Protein AF-A0A8S7RY54-F1 (afdb_monomer_lite)

Secondary structure (DSSP, 8-state):
-HHHHHHHHHHHHHHHHTS-TTS-EEHHHHTT-TT-TTSTTHHHHHHHHHTTT--TTT-HHHHHHHS-TTTS-TTS-SEE-HHHHHHHHHHHHH-----

InterPro domains:
  IPR025599 Regulator of diguanylate cyclase RdcB [PF13990] (1-94)

pLDDT: mean 83.32, std 12.48, range [36.78, 95.38]

Foldseek 3Di:
DLVVQLVVQLVQLCVLLVHDLADWDFLCSSVNVPPVPPVPPPVLVVLLVVCVPPDCVLQVLSNVSNHDPVPDDPPDDRIDGSNVSSSSNSCSPPVPDPD

Sequence (99 aa):
LLDILRHKALTQMAQESGGSATVRLNTLDWLGGQGREQADNEWHDAINWLGDWCSEEQHPVIWSTTQAAEHLPVRMPRLCSAERLSESMVDEIFQKGAA

Organism: Escherichia coli (NCBI:txid562)

Structure (mmCIF, N/CA/C/O backbone):
data_AF-A0A8S7RY54-F1
#
_entry.id   AF-A0A8S7RY54-F1
#
loop_
_atom_site.group_PDB
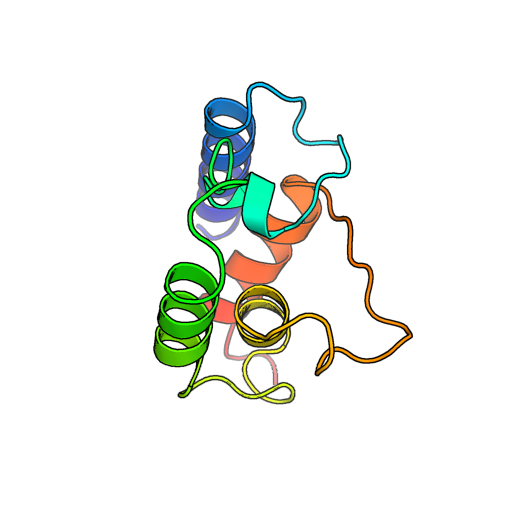_atom_site.id
_atom_site.type_symbol
_atom_site.label_atom_id
_atom_site.label_alt_id
_atom_site.label_comp_id
_atom_site.label_asym_id
_atom_site.label_entity_id
_atom_site.label_seq_id
_atom_site.pdbx_PDB_ins_code
_atom_site.Cartn_x
_atom_site.Cartn_y
_atom_site.Cartn_z
_atom_site.occupancy
_atom_site.B_iso_or_equiv
_atom_site.auth_seq_id
_atom_site.auth_comp_id
_atom_site.auth_asym_id
_atom_site.auth_atom_id
_atom_site.pdbx_PDB_model_num
ATOM 1 N N . LEU A 1 1 ? -2.024 19.070 6.380 1.00 87.56 1 LEU A N 1
ATOM 2 C CA . LEU A 1 1 ? -0.920 18.221 6.898 1.00 87.56 1 LEU A CA 1
ATOM 3 C C . LEU A 1 1 ? -0.868 16.890 6.157 1.00 87.56 1 LEU A C 1
ATOM 5 O O . LEU A 1 1 ? 0.171 16.601 5.584 1.00 87.56 1 LEU A O 1
ATOM 9 N N . LEU A 1 2 ? -1.972 16.134 6.102 1.00 92.12 2 LEU A N 1
ATOM 10 C CA . LEU A 1 2 ? -2.048 14.870 5.353 1.00 92.12 2 LEU A CA 1
ATOM 11 C C . LEU A 1 2 ? -1.650 15.022 3.879 1.00 92.12 2 LEU A C 1
ATOM 13 O O . LEU A 1 2 ? -0.840 14.244 3.401 1.00 92.12 2 LEU A O 1
ATOM 17 N N . ASP A 1 3 ? -2.084 16.084 3.195 1.00 93.25 3 ASP A N 1
ATOM 18 C CA . ASP A 1 3 ? -1.713 16.305 1.784 1.00 93.25 3 ASP A CA 1
ATOM 19 C C . ASP A 1 3 ? -0.203 16.473 1.570 1.00 93.25 3 ASP A C 1
ATOM 21 O O . ASP A 1 3 ? 0.344 16.030 0.565 1.00 93.25 3 ASP A O 1
ATOM 25 N N . ILE A 1 4 ? 0.499 17.060 2.546 1.00 95.38 4 ILE A N 1
ATOM 26 C CA . ILE A 1 4 ? 1.962 17.182 2.506 1.00 95.38 4 ILE A CA 1
ATOM 27 C C . ILE A 1 4 ? 2.605 15.799 2.657 1.00 95.38 4 ILE A C 1
ATOM 29 O O . ILE A 1 4 ? 3.594 15.514 1.985 1.00 95.38 4 ILE A O 1
ATOM 33 N N . LEU A 1 5 ? 2.053 14.943 3.524 1.00 94.25 5 LEU A N 1
ATOM 34 C CA . LEU A 1 5 ? 2.531 13.571 3.713 1.00 94.25 5 LEU A CA 1
ATOM 35 C C . LEU A 1 5 ? 2.281 12.722 2.464 1.00 94.25 5 LEU A C 1
ATOM 37 O O . LEU A 1 5 ? 3.220 12.092 1.986 1.00 94.25 5 LEU A O 1
ATOM 41 N N . ARG A 1 6 ? 1.071 12.781 1.890 1.00 94.44 6 ARG A N 1
ATOM 42 C CA . ARG A 1 6 ? 0.714 12.105 0.630 1.00 94.44 6 ARG A CA 1
ATOM 43 C C . ARG A 1 6 ? 1.660 12.522 -0.493 1.00 94.44 6 ARG A C 1
ATOM 45 O O . ARG A 1 6 ? 2.289 11.675 -1.117 1.00 94.44 6 ARG A O 1
ATOM 52 N N . HIS A 1 7 ? 1.859 13.828 -0.679 1.00 94.94 7 HIS A N 1
ATOM 53 C CA . HIS A 1 7 ? 2.753 14.345 -1.714 1.00 94.94 7 HIS A CA 1
ATOM 54 C C . HIS A 1 7 ? 4.215 13.914 -1.512 1.00 94.94 7 HIS A C 1
ATOM 56 O O . HIS A 1 7 ? 4.895 13.556 -2.477 1.00 94.94 7 HIS A O 1
ATOM 62 N N . LYS A 1 8 ? 4.709 13.920 -0.266 1.00 94.81 8 LYS A N 1
ATOM 63 C CA . LYS A 1 8 ? 6.068 13.457 0.055 1.00 94.81 8 LYS A CA 1
ATOM 64 C C . LYS A 1 8 ? 6.239 11.962 -0.208 1.00 94.81 8 LYS A C 1
ATOM 66 O O . LYS A 1 8 ? 7.211 11.594 -0.859 1.00 94.81 8 LYS A O 1
ATOM 71 N N . ALA A 1 9 ? 5.307 11.132 0.258 1.00 93.12 9 ALA A N 1
ATOM 72 C CA . ALA A 1 9 ? 5.333 9.687 0.044 1.00 93.12 9 ALA A CA 1
ATOM 73 C C . ALA A 1 9 ? 5.281 9.346 -1.452 1.00 93.12 9 ALA A C 1
ATOM 75 O O . ALA A 1 9 ? 6.122 8.595 -1.940 1.00 93.12 9 ALA A O 1
ATOM 76 N N . LEU A 1 10 ? 4.372 9.984 -2.195 1.00 94.00 10 LEU A N 1
ATOM 77 C CA . LEU A 1 10 ? 4.266 9.845 -3.645 1.00 94.00 10 LEU A CA 1
ATOM 78 C C . LEU A 1 10 ? 5.574 10.194 -4.361 1.00 94.00 10 LEU A C 1
ATOM 80 O O . LEU A 1 10 ? 6.046 9.440 -5.209 1.00 94.00 10 LEU A O 1
ATOM 84 N N . THR A 1 11 ? 6.155 11.346 -4.020 1.00 92.69 11 THR A N 1
ATOM 85 C CA . THR A 1 11 ? 7.390 11.826 -4.651 1.00 92.69 11 THR A CA 1
ATOM 86 C C . THR A 1 11 ? 8.553 10.884 -4.362 1.00 92.69 11 THR A C 1
ATOM 88 O O . THR A 1 11 ? 9.305 10.571 -5.280 1.00 92.69 11 THR A O 1
ATOM 91 N N . GLN A 1 12 ? 8.671 10.397 -3.123 1.00 91.25 12 GLN A N 1
ATOM 92 C CA . GLN A 1 12 ? 9.712 9.445 -2.734 1.00 91.25 12 GLN A CA 1
ATOM 93 C C . GLN A 1 12 ? 9.586 8.133 -3.518 1.00 91.25 12 GLN A C 1
ATOM 95 O O . GLN A 1 12 ? 10.545 7.718 -4.161 1.00 91.25 12 GLN A O 1
ATOM 100 N N . MET A 1 13 ? 8.391 7.534 -3.546 1.00 89.81 13 MET A N 1
ATOM 101 C CA . MET A 1 13 ? 8.137 6.288 -4.281 1.00 89.81 13 MET A CA 1
ATOM 102 C C . MET A 1 13 ? 8.421 6.443 -5.783 1.00 89.81 13 MET A C 1
ATOM 104 O O . MET A 1 13 ? 9.079 5.600 -6.393 1.00 89.81 13 MET A O 1
ATOM 108 N N . ALA A 1 14 ? 7.972 7.547 -6.391 1.00 89.00 14 ALA A N 1
ATOM 109 C CA . ALA A 1 14 ? 8.250 7.845 -7.795 1.00 89.00 14 ALA A CA 1
ATOM 110 C C . ALA A 1 14 ? 9.760 7.962 -8.066 1.00 89.00 14 ALA A C 1
ATOM 112 O O . ALA A 1 14 ? 10.257 7.356 -9.014 1.00 89.00 14 ALA A O 1
ATO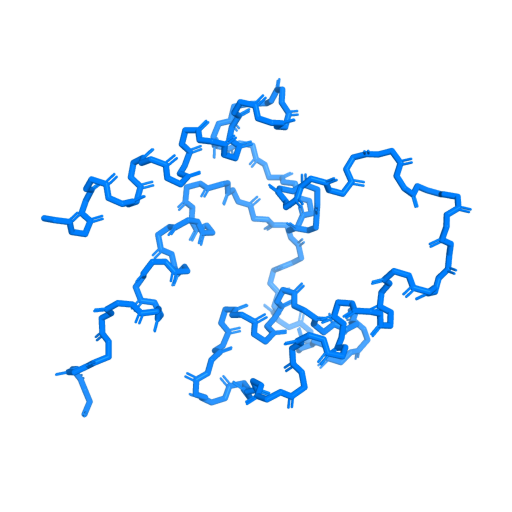M 113 N N . GLN A 1 15 ? 10.495 8.680 -7.210 1.00 87.75 15 GLN A N 1
ATOM 114 C CA . GLN A 1 15 ? 11.945 8.851 -7.333 1.00 87.75 15 GLN A CA 1
ATOM 115 C C . GLN A 1 15 ? 12.709 7.531 -7.193 1.00 87.75 15 GLN A C 1
ATOM 117 O O . GLN A 1 15 ? 13.568 7.245 -8.025 1.00 87.75 15 GLN A O 1
ATOM 122 N N . GLU A 1 16 ? 12.388 6.725 -6.181 1.00 85.25 16 GLU A N 1
ATOM 123 C CA . GLU A 1 16 ? 13.056 5.441 -5.924 1.00 85.25 16 GLU A CA 1
ATOM 124 C C . GLU A 1 16 ? 12.795 4.420 -7.026 1.00 85.25 16 GLU A C 1
ATOM 126 O O . GLU A 1 16 ? 13.678 3.637 -7.369 1.00 85.25 16 GLU A O 1
ATOM 131 N N . SER A 1 17 ? 11.602 4.456 -7.620 1.00 82.81 17 SER A N 1
ATOM 132 C CA . SER A 1 17 ? 11.246 3.516 -8.680 1.00 82.81 17 SER A CA 1
ATOM 133 C C . SER A 1 17 ? 11.857 3.833 -10.050 1.00 82.81 17 SER A C 1
ATOM 135 O O . SER A 1 17 ? 11.785 3.002 -10.956 1.00 82.81 17 SER A O 1
ATOM 137 N N . GLY A 1 18 ? 12.358 5.059 -10.248 1.00 81.00 18 GLY A N 1
ATOM 138 C CA . GLY A 1 18 ? 12.736 5.584 -11.564 1.00 81.00 18 GLY A CA 1
ATOM 139 C C . GLY A 1 18 ? 11.563 5.772 -12.545 1.00 81.00 18 GLY A C 1
ATOM 140 O O . GLY A 1 18 ? 11.795 6.065 -13.719 1.00 81.00 18 GLY A O 1
ATOM 141 N N . GLY A 1 19 ? 10.314 5.599 -12.093 1.00 78.19 19 GLY A N 1
ATOM 142 C CA . GLY A 1 19 ? 9.096 5.629 -12.905 1.00 78.19 19 GLY A CA 1
ATOM 143 C C . GLY A 1 19 ? 8.185 6.839 -12.654 1.00 78.19 19 GLY A C 1
ATOM 144 O O . GLY A 1 19 ? 8.365 7.628 -11.729 1.00 78.19 19 GLY A O 1
ATOM 145 N N . SER A 1 20 ? 7.155 6.991 -13.495 1.00 87.50 20 SER A N 1
ATOM 146 C CA . SER A 1 20 ? 6.088 7.979 -13.266 1.00 87.50 20 SER A CA 1
ATOM 147 C C . SER A 1 20 ? 5.168 7.524 -12.133 1.00 87.50 20 SER A C 1
ATOM 149 O O . SER A 1 20 ? 4.766 6.368 -12.108 1.00 87.50 20 SER A O 1
ATOM 151 N N . ALA A 1 21 ? 4.722 8.448 -11.281 1.00 86.88 21 ALA A N 1
ATOM 152 C CA . ALA A 1 21 ? 3.753 8.213 -10.203 1.00 86.88 21 ALA A CA 1
ATOM 153 C C . ALA A 1 21 ? 2.462 7.468 -10.61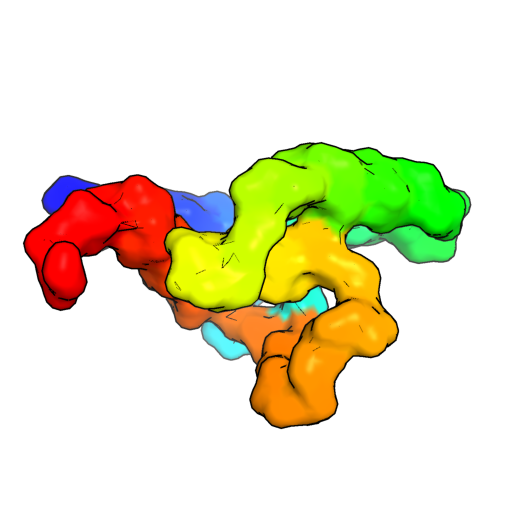9 1.00 86.88 21 ALA A C 1
ATOM 155 O O . ALA A 1 21 ? 1.797 6.863 -9.779 1.00 86.88 21 ALA A O 1
ATOM 156 N N . THR A 1 22 ? 2.108 7.518 -11.907 1.00 89.50 22 THR A N 1
ATOM 157 C CA . THR A 1 22 ? 0.885 6.924 -12.475 1.00 89.50 22 THR A CA 1
ATOM 158 C C . THR A 1 22 ? 1.080 5.521 -13.053 1.00 89.50 22 THR A C 1
ATOM 160 O O . THR A 1 22 ? 0.094 4.842 -13.361 1.00 89.50 22 THR A O 1
ATOM 163 N N . VAL A 1 23 ? 2.328 5.064 -13.209 1.00 90.94 23 VAL A N 1
ATOM 164 C CA . VAL A 1 23 ? 2.615 3.716 -13.712 1.00 90.94 23 VAL A CA 1
ATOM 165 C C . VAL A 1 23 ? 2.130 2.676 -12.703 1.00 90.94 23 VAL A C 1
ATOM 167 O O . VAL A 1 23 ? 2.056 2.946 -11.509 1.00 90.94 23 VAL A O 1
ATOM 170 N N . ARG A 1 24 ? 1.743 1.489 -13.172 1.00 90.75 24 ARG A N 1
ATOM 171 C CA . ARG A 1 24 ? 1.294 0.403 -12.294 1.00 90.75 24 ARG A CA 1
ATOM 172 C C . ARG A 1 24 ? 2.413 -0.616 -12.157 1.00 90.75 24 ARG A C 1
ATOM 174 O O . ARG A 1 24 ? 2.725 -1.289 -13.134 1.00 90.75 24 ARG A O 1
ATOM 181 N N . LEU A 1 25 ? 2.979 -0.716 -10.961 1.00 88.50 25 LEU A N 1
ATOM 182 C CA . LEU A 1 25 ? 4.020 -1.685 -10.605 1.00 88.50 25 LEU A CA 1
ATOM 183 C C . LEU A 1 25 ? 3.502 -2.619 -9.516 1.00 88.50 25 LEU A C 1
ATOM 185 O O . LEU A 1 25 ? 2.430 -2.373 -8.947 1.00 88.50 25 LEU A O 1
ATOM 189 N N . ASN A 1 26 ? 4.258 -3.680 -9.226 1.00 85.50 26 ASN A N 1
ATOM 190 C CA . ASN A 1 26 ? 4.019 -4.448 -8.015 1.00 85.50 26 ASN A CA 1
ATOM 191 C C . ASN A 1 26 ? 4.219 -3.524 -6.806 1.00 85.50 26 ASN A C 1
ATOM 193 O O . ASN A 1 26 ? 5.106 -2.672 -6.792 1.00 85.50 26 ASN A O 1
ATOM 197 N N . THR A 1 27 ? 3.383 -3.680 -5.787 1.00 83.81 27 THR A N 1
ATOM 198 C CA . THR A 1 27 ? 3.489 -2.888 -4.563 1.00 83.81 27 THR A CA 1
ATOM 199 C C . THR A 1 27 ? 4.863 -3.006 -3.901 1.00 83.81 27 THR A C 1
ATOM 201 O O . THR A 1 27 ? 5.380 -2.013 -3.401 1.00 83.81 27 THR A O 1
ATOM 204 N N . LEU A 1 28 ? 5.498 -4.178 -3.952 1.00 80.81 28 LEU A N 1
ATOM 205 C CA . LEU A 1 28 ? 6.847 -4.362 -3.414 1.00 80.81 28 LEU A CA 1
ATOM 206 C C . LEU A 1 28 ? 7.906 -3.596 -4.220 1.00 80.81 28 LEU A C 1
ATOM 208 O O . LEU A 1 28 ? 8.854 -3.078 -3.634 1.00 80.81 28 LEU A O 1
ATOM 212 N N . ASP A 1 29 ? 7.722 -3.434 -5.534 1.00 84.25 29 ASP A N 1
ATOM 213 C CA . ASP A 1 29 ? 8.627 -2.630 -6.367 1.00 84.25 29 ASP A CA 1
ATOM 214 C C . ASP A 1 29 ? 8.582 -1.149 -5.972 1.00 84.25 29 ASP A C 1
ATOM 216 O O . ASP A 1 29 ? 9.606 -0.464 -6.024 1.00 84.25 29 ASP A O 1
ATOM 220 N N . TRP A 1 30 ? 7.413 -0.659 -5.537 1.00 86.19 30 TRP A N 1
ATOM 221 C CA . TRP A 1 30 ? 7.253 0.698 -5.003 1.00 86.19 30 TRP A CA 1
ATOM 222 C C . TRP A 1 30 ? 7.941 0.911 -3.658 1.00 86.19 30 TRP A C 1
ATOM 224 O O . TRP A 1 30 ? 8.317 2.036 -3.347 1.00 86.19 30 TRP A O 1
ATOM 234 N N . LEU A 1 31 ? 8.111 -0.151 -2.872 1.00 78.19 31 LEU A N 1
ATOM 235 C CA . LEU A 1 31 ? 8.730 -0.116 -1.546 1.00 78.19 31 LEU A CA 1
ATOM 236 C C . LEU A 1 31 ? 10.241 -0.411 -1.597 1.00 78.19 31 LEU A C 1
ATOM 238 O O . LEU A 1 31 ? 10.825 -0.862 -0.613 1.00 78.19 31 LEU A O 1
ATOM 242 N N . GLY A 1 32 ? 10.882 -0.184 -2.749 1.00 75.12 32 GLY A N 1
ATOM 243 C CA . GLY A 1 32 ? 12.318 -0.410 -2.927 1.00 75.12 32 GLY A CA 1
ATOM 244 C C . GLY A 1 32 ? 12.697 -1.873 -3.180 1.00 75.12 32 GLY A C 1
ATOM 245 O O . GLY A 1 32 ? 13.857 -2.245 -3.006 1.00 75.12 32 GLY A O 1
ATOM 246 N N . GLY A 1 33 ? 11.748 -2.711 -3.613 1.00 65.88 33 GLY A N 1
ATOM 247 C CA . GLY A 1 33 ? 11.985 -4.112 -3.982 1.00 65.88 33 GLY A CA 1
ATOM 248 C C . GLY A 1 33 ? 12.813 -4.320 -5.258 1.00 65.88 33 GLY A C 1
ATOM 249 O O . GLY A 1 33 ? 13.130 -5.459 -5.605 1.00 65.88 33 GLY A O 1
ATOM 250 N N . GLN A 1 34 ? 13.195 -3.244 -5.954 1.00 56.53 34 GLN A N 1
ATOM 251 C CA . GLN A 1 34 ? 13.881 -3.330 -7.242 1.00 56.53 34 GLN A CA 1
ATOM 252 C C . GLN A 1 34 ? 15.242 -4.036 -7.111 1.00 56.53 34 GLN A C 1
ATOM 254 O O . GLN A 1 34 ? 16.124 -3.594 -6.377 1.00 56.53 34 GLN A O 1
ATOM 259 N N . GLY A 1 35 ? 15.410 -5.150 -7.834 1.00 54.19 35 GLY A N 1
ATOM 260 C CA . GLY A 1 35 ? 16.658 -5.924 -7.884 1.00 54.19 35 GLY A CA 1
ATOM 261 C C . GLY A 1 35 ? 16.753 -7.119 -6.927 1.00 54.19 35 GLY A C 1
ATOM 262 O O . GLY A 1 35 ? 17.834 -7.686 -6.784 1.00 54.19 35 GLY A O 1
ATOM 263 N N . ARG A 1 36 ? 15.655 -7.535 -6.280 1.00 53.91 36 ARG A N 1
ATOM 264 C CA . ARG A 1 36 ? 15.639 -8.683 -5.347 1.00 53.91 36 ARG A CA 1
ATOM 265 C C . ARG A 1 36 ? 15.100 -9.985 -5.939 1.00 53.91 36 ARG A C 1
ATOM 267 O O . ARG A 1 36 ? 14.670 -10.860 -5.200 1.00 53.91 36 ARG A O 1
ATOM 274 N N . GLU A 1 37 ? 15.223 -10.163 -7.252 1.00 51.50 37 GLU A N 1
ATOM 275 C CA . GLU A 1 37 ? 14.896 -11.419 -7.949 1.00 51.50 37 GLU A CA 1
ATOM 276 C C . GLU A 1 37 ? 15.783 -12.618 -7.528 1.00 51.50 37 GLU A C 1
ATOM 278 O O . GLU A 1 37 ? 15.632 -13.711 -8.062 1.00 51.50 37 GLU A O 1
ATOM 283 N N . GLN A 1 38 ? 16.707 -12.450 -6.570 1.00 48.62 38 GLN A N 1
ATOM 284 C CA . GLN A 1 38 ? 17.689 -13.472 -6.188 1.00 48.62 38 GLN A CA 1
ATOM 285 C C . GLN A 1 38 ? 17.772 -13.774 -4.678 1.00 48.62 38 GLN A C 1
ATOM 287 O O . GLN A 1 38 ? 18.578 -14.608 -4.273 1.00 48.62 38 GLN A O 1
ATOM 292 N N . ALA A 1 39 ? 16.948 -13.140 -3.836 1.00 51.62 39 ALA A N 1
ATOM 293 C CA . ALA A 1 39 ? 16.893 -13.419 -2.396 1.00 51.62 39 ALA A CA 1
ATOM 294 C C . ALA A 1 39 ? 15.497 -13.946 -2.024 1.00 51.62 39 ALA A C 1
ATOM 296 O O . ALA A 1 39 ? 14.693 -13.282 -1.370 1.00 51.62 39 A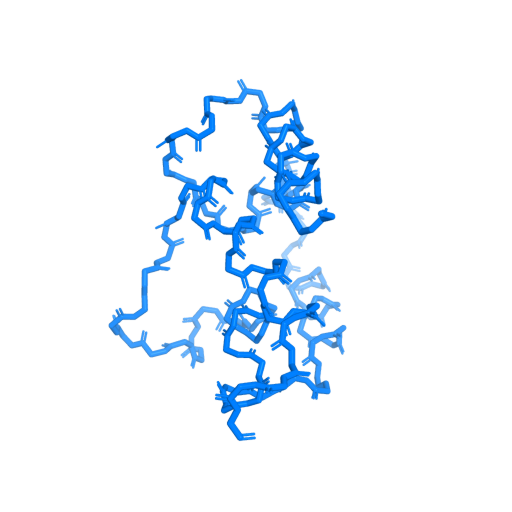LA A O 1
ATOM 297 N N . ASP A 1 40 ? 15.223 -15.127 -2.569 1.00 64.50 40 ASP A N 1
ATOM 298 C CA . ASP A 1 40 ? 13.973 -15.876 -2.491 1.00 64.50 40 ASP A CA 1
ATOM 299 C C . ASP A 1 40 ? 13.636 -16.242 -1.027 1.00 64.50 40 ASP A C 1
ATOM 301 O O . ASP A 1 40 ? 14.513 -16.604 -0.241 1.00 64.50 40 ASP A O 1
ATOM 305 N N . ASN A 1 41 ? 12.359 -16.127 -0.662 1.00 64.12 41 ASN A N 1
ATOM 306 C CA . ASN A 1 41 ? 11.743 -16.368 0.657 1.00 64.12 41 ASN A CA 1
ATOM 307 C C . ASN A 1 41 ? 12.156 -15.472 1.839 1.00 64.12 41 ASN A C 1
ATOM 309 O O . ASN A 1 41 ? 11.273 -14.847 2.418 1.00 64.12 41 ASN A O 1
ATOM 313 N N . GLU A 1 42 ? 13.437 -15.332 2.193 1.00 77.00 42 GLU A N 1
ATOM 314 C CA . GLU A 1 42 ? 13.817 -14.691 3.475 1.00 77.00 42 GLU A CA 1
ATOM 315 C C . GLU A 1 42 ? 13.338 -13.235 3.600 1.00 77.00 42 GLU A C 1
ATOM 317 O O . GLU A 1 42 ? 12.921 -12.793 4.671 1.00 77.00 42 GLU A O 1
ATOM 322 N N . TRP A 1 43 ? 13.354 -12.477 2.501 1.00 76.94 43 TRP A N 1
ATOM 323 C CA . TRP A 1 43 ? 12.831 -11.110 2.503 1.00 76.94 43 TRP A CA 1
ATOM 324 C C . TRP A 1 43 ? 11.315 -11.050 2.584 1.00 76.94 43 TRP A C 1
ATOM 326 O O . TRP A 1 43 ? 10.790 -10.170 3.260 1.00 76.94 43 TRP A O 1
ATOM 336 N N . HIS A 1 44 ? 10.619 -11.962 1.908 1.00 78.25 44 HIS A N 1
ATOM 337 C CA . HIS A 1 44 ? 9.168 -12.049 2.020 1.00 78.25 44 HIS A CA 1
ATOM 338 C C . HIS A 1 44 ? 8.776 -12.440 3.443 1.00 78.25 44 HIS A C 1
ATOM 340 O O . HIS A 1 44 ? 7.891 -11.813 4.008 1.00 78.25 44 HIS A O 1
ATOM 346 N N . ASP A 1 45 ? 9.492 -13.376 4.064 1.00 82.75 45 ASP A N 1
ATOM 347 C CA . ASP A 1 45 ? 9.291 -13.766 5.459 1.00 82.75 45 ASP A CA 1
ATOM 348 C C . ASP A 1 45 ? 9.586 -12.615 6.425 1.00 82.75 45 ASP A C 1
ATOM 350 O O . ASP A 1 45 ? 8.825 -12.395 7.363 1.00 82.75 45 ASP A O 1
ATOM 354 N N . ALA A 1 46 ? 10.635 -11.824 6.178 1.00 84.88 46 ALA A N 1
ATOM 355 C CA . ALA A 1 46 ? 10.932 -10.637 6.976 1.00 84.88 46 ALA A CA 1
ATOM 356 C C . ALA A 1 46 ? 9.833 -9.567 6.861 1.00 84.88 46 ALA A C 1
ATOM 358 O O . ALA A 1 46 ? 9.459 -8.961 7.864 1.00 84.88 46 ALA A O 1
ATOM 359 N N . ILE A 1 47 ? 9.304 -9.340 5.655 1.00 84.19 47 ILE A N 1
ATOM 360 C CA . ILE A 1 47 ? 8.212 -8.389 5.411 1.00 84.19 47 ILE A CA 1
ATOM 361 C C . ILE A 1 47 ? 6.890 -8.896 6.006 1.00 84.19 47 ILE A C 1
ATOM 363 O O . ILE A 1 47 ? 6.212 -8.127 6.687 1.00 84.19 47 ILE A O 1
ATOM 367 N N . ASN A 1 48 ? 6.575 -10.185 5.840 1.00 85.88 48 ASN A N 1
ATOM 368 C CA . ASN A 1 48 ? 5.450 -10.853 6.501 1.00 85.88 48 ASN A CA 1
ATOM 369 C C . ASN A 1 48 ? 5.564 -10.696 8.028 1.00 85.88 48 ASN A C 1
ATOM 371 O O . ASN A 1 48 ? 4.612 -10.276 8.676 1.00 85.88 48 ASN A O 1
ATOM 375 N N . TRP A 1 49 ? 6.744 -10.957 8.605 1.00 89.00 49 TRP A N 1
ATOM 376 C CA . TRP A 1 49 ? 7.003 -10.801 10.041 1.00 89.00 49 TRP A CA 1
ATOM 377 C C . TRP A 1 49 ? 6.822 -9.354 10.517 1.00 89.00 49 TRP A C 1
ATOM 379 O O . TRP A 1 49 ? 6.202 -9.117 11.552 1.00 89.00 49 TRP A O 1
ATOM 389 N N . LEU A 1 50 ? 7.305 -8.369 9.752 1.00 88.75 50 LEU A N 1
ATOM 390 C CA . LEU A 1 50 ? 7.080 -6.947 10.044 1.00 88.75 50 LEU A CA 1
ATOM 391 C C . LEU A 1 50 ? 5.589 -6.578 10.048 1.00 88.75 50 LEU A C 1
ATOM 393 O O . LEU A 1 50 ? 5.193 -5.649 10.755 1.00 88.75 50 LEU A O 1
ATOM 397 N N . GLY A 1 51 ? 4.787 -7.284 9.251 1.00 88.75 51 GLY A N 1
ATOM 398 C CA . GLY A 1 51 ? 3.345 -7.111 9.118 1.00 88.75 51 GLY A CA 1
ATOM 399 C C . GLY A 1 51 ? 2.490 -8.000 10.023 1.00 88.75 51 GLY A C 1
ATOM 400 O O . GLY A 1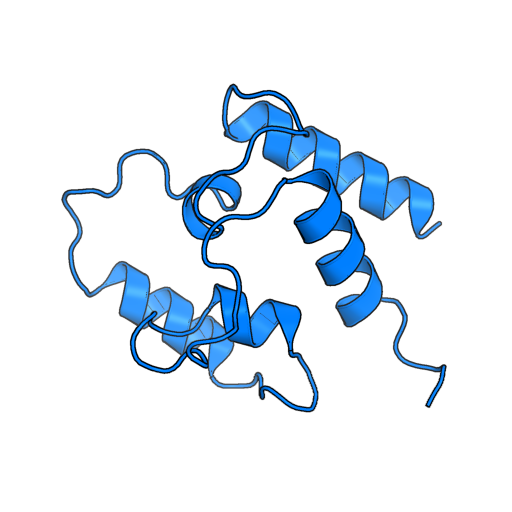 51 ? 1.274 -7.869 9.970 1.00 88.75 51 GLY A O 1
ATOM 401 N N . ASP A 1 52 ? 3.072 -8.859 10.868 1.00 90.50 52 ASP A N 1
ATOM 402 C CA . ASP A 1 52 ? 2.336 -9.864 11.668 1.00 90.50 52 ASP A CA 1
ATOM 403 C C . ASP A 1 52 ? 1.302 -9.248 12.632 1.00 90.50 52 ASP A C 1
ATOM 405 O O . ASP A 1 52 ? 0.286 -9.847 12.971 1.00 90.50 52 ASP A O 1
ATOM 409 N N . TRP A 1 53 ? 1.519 -7.997 13.042 1.00 90.06 53 TRP A N 1
ATOM 410 C CA . TRP A 1 53 ? 0.582 -7.245 13.881 1.00 90.06 53 TRP A CA 1
ATOM 411 C C . TRP A 1 53 ? -0.606 -6.646 13.101 1.00 90.06 53 TRP A C 1
ATOM 413 O O . TRP A 1 53 ? -1.557 -6.158 13.717 1.00 90.06 53 TRP A O 1
ATOM 423 N N . CYS A 1 54 ? -0.555 -6.641 11.766 1.00 90.69 54 CYS A N 1
ATOM 424 C CA . CYS A 1 54 ? -1.600 -6.096 10.902 1.00 90.69 54 CYS A CA 1
ATOM 425 C C . CYS A 1 54 ? -2.697 -7.133 10.644 1.00 90.69 54 CYS A C 1
ATOM 427 O O . CYS A 1 54 ? -2.446 -8.331 10.548 1.00 90.69 54 CYS A O 1
ATOM 429 N N . SER A 1 55 ? -3.926 -6.666 10.436 1.00 90.75 55 SER A N 1
ATOM 430 C CA . SER A 1 55 ? -5.035 -7.505 9.981 1.00 90.75 55 SER A CA 1
ATOM 431 C C . SER A 1 55 ? -5.771 -6.842 8.825 1.00 90.75 55 SER A C 1
ATOM 433 O O . SER A 1 55 ? -5.781 -5.616 8.719 1.00 90.75 55 SER A O 1
ATOM 435 N N . GLU A 1 56 ? -6.426 -7.647 7.987 1.00 88.94 56 GLU A N 1
ATOM 436 C CA . GLU A 1 56 ? -7.214 -7.158 6.847 1.00 88.94 56 GLU A CA 1
ATOM 437 C C . GLU A 1 56 ? -8.275 -6.124 7.273 1.00 88.94 56 GLU A C 1
ATOM 439 O O . GLU A 1 56 ? -8.505 -5.143 6.574 1.00 88.94 56 GLU A O 1
ATOM 444 N N . GLU A 1 57 ? -8.888 -6.301 8.446 1.00 88.25 57 GLU A N 1
ATOM 445 C CA . GLU A 1 57 ? -9.959 -5.428 8.945 1.00 88.25 57 GLU A CA 1
ATOM 446 C C . GLU A 1 57 ? -9.444 -4.093 9.498 1.00 88.25 57 GLU A C 1
ATOM 448 O O . GLU A 1 57 ? -10.094 -3.060 9.343 1.00 88.25 57 GLU A O 1
ATOM 453 N N . GLN A 1 58 ? -8.296 -4.102 10.179 1.00 88.56 58 GLN A N 1
ATOM 454 C CA . GLN A 1 58 ? -7.789 -2.921 10.888 1.00 88.56 58 GLN A CA 1
ATOM 455 C C . GLN A 1 58 ? -6.745 -2.140 10.090 1.00 88.56 58 GLN A C 1
ATOM 457 O O . GLN A 1 58 ? -6.531 -0.956 10.379 1.00 88.56 58 GLN A O 1
ATOM 462 N N . HIS A 1 59 ? -6.081 -2.823 9.157 1.00 91.75 59 HIS A N 1
ATOM 463 C CA . HIS A 1 59 ? -4.913 -2.371 8.408 1.00 91.75 59 HIS A CA 1
ATOM 464 C C . HIS A 1 59 ? -4.924 -2.916 6.964 1.00 91.75 59 HIS A C 1
ATOM 466 O O . HIS A 1 59 ? -3.981 -3.599 6.563 1.00 91.75 59 HIS A O 1
ATOM 472 N N . PRO A 1 60 ? -5.998 -2.697 6.180 1.00 89.62 60 PRO A N 1
ATOM 473 C CA . PRO A 1 60 ? -6.188 -3.358 4.887 1.00 89.62 60 PRO A CA 1
AT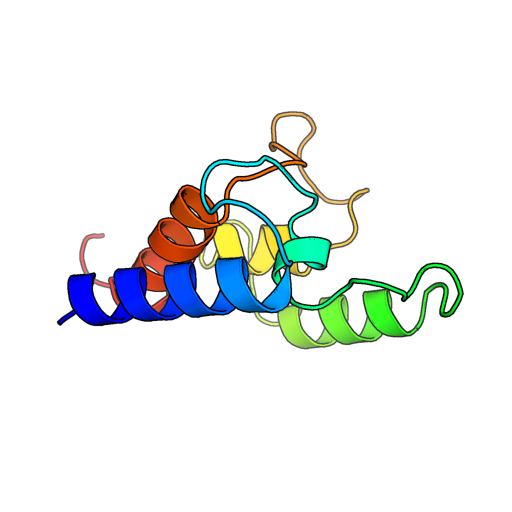OM 474 C C . PRO A 1 60 ? -5.053 -3.102 3.888 1.00 89.62 60 PRO A C 1
ATOM 476 O O . PRO A 1 60 ? -4.651 -4.012 3.161 1.00 89.62 60 PRO A O 1
ATOM 479 N N . VAL A 1 61 ? -4.522 -1.881 3.842 1.00 90.75 61 VAL A N 1
ATOM 480 C CA . VAL A 1 61 ? -3.424 -1.487 2.960 1.00 90.75 61 VAL A CA 1
ATOM 481 C C . VAL A 1 61 ? -2.134 -2.111 3.459 1.00 90.75 61 VAL A C 1
ATOM 483 O O . VAL A 1 61 ? -1.540 -2.874 2.701 1.00 90.75 61 VAL A O 1
ATOM 486 N N . ILE A 1 62 ? -1.721 -1.865 4.710 1.00 89.75 62 ILE A N 1
ATOM 487 C CA . ILE A 1 62 ? -0.440 -2.386 5.214 1.00 89.75 62 ILE A CA 1
ATOM 488 C C . ILE A 1 62 ? -0.431 -3.916 5.131 1.00 89.75 62 ILE A C 1
ATOM 490 O O . ILE A 1 62 ? 0.484 -4.470 4.524 1.00 89.75 62 ILE A O 1
ATOM 494 N N . TRP A 1 63 ? -1.496 -4.577 5.599 1.00 91.00 63 TRP A N 1
ATOM 495 C CA . TRP A 1 63 ? -1.662 -6.030 5.505 1.00 91.00 63 TRP A CA 1
ATOM 496 C C . TRP A 1 63 ? -1.533 -6.520 4.058 1.00 91.00 63 TRP A C 1
ATOM 498 O O . TRP A 1 63 ? -0.749 -7.422 3.776 1.00 91.00 63 TRP A O 1
ATOM 508 N N . SER A 1 64 ? -2.213 -5.885 3.097 1.00 88.88 64 SER A N 1
ATOM 509 C CA . SER A 1 64 ? -2.120 -6.308 1.691 1.00 88.88 64 SER A CA 1
ATOM 510 C C . SER A 1 64 ? -0.721 -6.173 1.082 1.00 88.88 64 SER A C 1
ATOM 512 O O . SER A 1 64 ? -0.396 -6.873 0.123 1.00 88.88 64 SER A O 1
ATOM 514 N N . THR A 1 65 ? 0.101 -5.264 1.614 1.00 87.44 65 THR A N 1
ATOM 515 C CA . THR A 1 65 ? 1.461 -5.014 1.119 1.00 87.44 65 THR A CA 1
ATOM 516 C C . THR A 1 65 ? 2.523 -5.876 1.779 1.00 87.44 65 THR A C 1
ATOM 518 O O . THR A 1 65 ? 3.591 -6.058 1.196 1.00 87.44 65 THR A O 1
ATOM 521 N N . THR A 1 66 ? 2.244 -6.390 2.976 1.00 87.38 66 THR A N 1
ATOM 522 C CA . THR A 1 66 ? 3.195 -7.199 3.737 1.00 87.38 66 THR A CA 1
ATOM 523 C C . THR A 1 66 ? 2.949 -8.693 3.606 1.00 87.38 66 THR A C 1
ATOM 525 O O . THR A 1 66 ? 3.883 -9.449 3.826 1.00 87.38 66 THR A O 1
ATOM 528 N N . GLN A 1 67 ? 1.735 -9.115 3.238 1.00 85.69 67 GLN A N 1
ATOM 529 C CA . GLN A 1 67 ? 1.377 -10.529 3.132 1.00 85.69 67 GLN A CA 1
ATOM 530 C C . GLN A 1 67 ? 1.825 -11.181 1.820 1.00 85.69 67 GLN A C 1
ATOM 532 O O . GLN A 1 67 ? 1.785 -10.578 0.744 1.00 85.69 67 GLN A O 1
ATOM 537 N N . ALA A 1 68 ? 2.144 -12.477 1.890 1.00 82.56 68 ALA A N 1
ATOM 538 C CA . ALA A 1 68 ? 2.386 -13.289 0.704 1.00 82.56 68 ALA A CA 1
ATOM 539 C C . ALA A 1 68 ? 1.167 -13.292 -0.237 1.00 82.56 68 ALA A C 1
ATOM 541 O O . ALA A 1 68 ? 0.011 -13.381 0.185 1.00 82.56 68 ALA A O 1
ATOM 542 N N . ALA A 1 69 ? 1.434 -13.263 -1.544 1.00 77.44 69 ALA A N 1
ATOM 543 C CA . ALA A 1 69 ? 0.404 -13.104 -2.568 1.00 77.44 69 ALA A CA 1
ATOM 544 C C . ALA A 1 69 ? -0.644 -14.238 -2.600 1.00 77.44 69 ALA A C 1
ATOM 546 O O . ALA A 1 69 ? -1.714 -14.063 -3.183 1.00 77.44 69 ALA A O 1
ATOM 547 N N . GLU A 1 70 ? -0.338 -15.394 -2.010 1.00 81.88 70 GLU A N 1
ATOM 548 C CA . GLU A 1 70 ? -1.245 -16.539 -1.853 1.00 81.88 70 GLU A CA 1
ATOM 549 C C . GLU A 1 70 ? -2.347 -16.289 -0.814 1.00 81.88 70 GLU A C 1
ATOM 551 O O . GLU A 1 70 ? -3.435 -16.852 -0.926 1.00 81.88 70 GLU A O 1
ATOM 556 N N . HIS A 1 71 ? -2.088 -15.421 0.167 1.00 84.19 71 HIS A N 1
ATOM 557 C CA . HIS A 1 71 ? -3.045 -15.064 1.214 1.00 84.19 71 HIS A CA 1
ATOM 558 C C . HIS A 1 71 ? -3.973 -13.915 0.810 1.00 84.19 71 HIS A C 1
ATOM 560 O O . HIS A 1 71 ? -5.000 -13.703 1.452 1.00 84.19 71 HIS A O 1
ATOM 566 N N . LEU A 1 72 ? -3.638 -13.176 -0.252 1.00 84.69 72 LEU A N 1
ATOM 567 C CA . LEU A 1 72 ? -4.442 -12.044 -0.700 1.00 84.69 72 LEU A CA 1
ATOM 568 C C . LEU A 1 72 ? -5.730 -12.511 -1.402 1.00 84.69 72 LEU A C 1
ATOM 570 O O . LEU A 1 72 ? -5.686 -13.429 -2.230 1.00 84.69 72 LEU A O 1
ATOM 574 N N . PRO A 1 73 ? -6.877 -11.843 -1.166 1.00 85.56 73 PRO A N 1
ATOM 575 C CA . PRO A 1 73 ? -8.114 -12.147 -1.872 1.00 85.56 73 PRO A CA 1
ATOM 576 C C . PRO A 1 73 ? -7.950 -12.047 -3.394 1.00 85.56 73 PRO A C 1
ATOM 578 O O . PRO A 1 73 ? -7.343 -11.112 -3.909 1.00 85.56 73 PRO A O 1
ATOM 581 N N . VAL A 1 74 ? -8.595 -12.947 -4.145 1.00 83.75 74 VAL A N 1
ATOM 582 C CA . VAL A 1 74 ? -8.538 -12.989 -5.627 1.00 83.75 74 VAL A CA 1
ATOM 583 C C . VAL A 1 74 ? -8.915 -11.652 -6.285 1.00 83.75 74 VAL A C 1
ATOM 585 O O . VAL A 1 74 ? -8.454 -11.337 -7.379 1.00 83.75 74 VAL A O 1
ATOM 588 N N . ARG A 1 75 ? -9.763 -10.851 -5.631 1.00 80.31 75 ARG A N 1
ATOM 589 C CA . ARG A 1 75 ? -10.223 -9.550 -6.144 1.00 80.31 75 ARG A CA 1
ATOM 590 C C . ARG A 1 75 ? -9.254 -8.398 -5.866 1.00 80.31 75 ARG A C 1
ATOM 592 O O . ARG A 1 75 ? -9.517 -7.283 -6.312 1.00 80.31 75 ARG A O 1
ATOM 599 N N . MET A 1 76 ? -8.174 -8.638 -5.128 1.00 83.81 76 MET A N 1
ATOM 600 C CA . MET A 1 76 ? -7.233 -7.598 -4.743 1.00 83.81 76 MET A CA 1
ATOM 601 C C . MET A 1 76 ? -6.285 -7.255 -5.906 1.00 83.81 76 MET A C 1
ATOM 603 O O . MET A 1 76 ? -5.659 -8.153 -6.478 1.00 83.81 76 MET A O 1
ATOM 607 N N . PRO A 1 77 ? -6.155 -5.970 -6.289 1.00 79.00 77 PRO A N 1
ATOM 608 C CA . PRO A 1 77 ? -5.222 -5.566 -7.334 1.00 79.00 77 PRO A CA 1
ATOM 609 C C . PRO A 1 77 ? -3.772 -5.805 -6.897 1.00 79.00 77 PRO A C 1
ATOM 611 O O . PRO A 1 77 ? -3.321 -5.234 -5.912 1.00 79.00 77 PRO A O 1
ATOM 614 N N . ARG A 1 78 ? -3.023 -6.608 -7.661 1.00 81.62 78 ARG A N 1
ATOM 615 C CA . ARG A 1 78 ? -1.585 -6.857 -7.414 1.00 81.62 78 ARG A CA 1
ATOM 616 C C . ARG A 1 78 ? -0.667 -5.756 -7.944 1.00 81.62 78 ARG A C 1
ATOM 618 O O . ARG A 1 78 ? 0.506 -5.710 -7.597 1.00 81.62 78 ARG A O 1
ATOM 625 N N . LEU A 1 79 ? -1.200 -4.905 -8.819 1.00 88.44 79 LEU A N 1
ATOM 626 C CA . LEU A 1 79 ? -0.492 -3.775 -9.401 1.00 88.44 79 LEU A CA 1
ATOM 627 C C . LEU A 1 79 ? -1.197 -2.485 -8.999 1.00 88.44 79 LEU A C 1
ATOM 629 O O . LEU A 1 79 ? -2.409 -2.349 -9.202 1.00 88.44 79 LEU A O 1
ATOM 633 N N . CYS A 1 80 ? -0.434 -1.533 -8.476 1.00 89.75 80 CYS A N 1
ATOM 634 C CA . CYS A 1 80 ? -0.945 -0.247 -8.018 1.00 89.75 80 CYS A CA 1
ATOM 635 C C . CYS A 1 80 ? -0.049 0.892 -8.513 1.00 89.75 80 CYS A C 1
ATOM 637 O O . CYS A 1 80 ? 1.115 0.674 -8.853 1.00 89.75 80 CYS A O 1
ATOM 639 N N . SER A 1 81 ? -0.599 2.102 -8.589 1.00 92.94 81 SER A N 1
ATOM 640 C CA . SER A 1 81 ? 0.197 3.312 -8.788 1.00 92.94 81 SER A CA 1
ATOM 641 C C . SER A 1 81 ? 0.723 3.825 -7.452 1.00 92.94 81 SER A C 1
ATOM 643 O O . SER A 1 81 ? 0.073 3.637 -6.420 1.00 92.94 81 SER A O 1
ATOM 645 N N . ALA A 1 82 ? 1.867 4.512 -7.469 1.00 91.94 82 ALA A N 1
ATOM 646 C CA . ALA A 1 82 ? 2.396 5.165 -6.273 1.00 91.94 82 ALA A CA 1
ATOM 647 C C . ALA A 1 82 ? 1.393 6.159 -5.683 1.00 91.94 82 ALA A C 1
ATOM 649 O O . ALA A 1 82 ? 1.270 6.255 -4.469 1.00 91.94 82 ALA A O 1
ATOM 650 N N . GLU A 1 83 ? 0.641 6.867 -6.530 1.00 93.06 83 GLU A N 1
ATOM 651 C CA . GLU A 1 83 ? -0.390 7.816 -6.093 1.00 93.06 83 GLU A CA 1
ATOM 652 C C . GLU A 1 83 ? -1.421 7.128 -5.198 1.00 93.06 83 GLU A C 1
ATOM 654 O O . GLU A 1 83 ? -1.556 7.462 -4.024 1.00 93.06 83 GLU A O 1
ATOM 659 N N . ARG A 1 84 ? -2.056 6.072 -5.709 1.00 91.88 84 ARG A N 1
ATOM 660 C CA . ARG A 1 84 ? -3.095 5.354 -4.975 1.00 91.88 84 ARG A CA 1
ATOM 661 C C . ARG A 1 84 ? -2.546 4.649 -3.736 1.00 91.88 84 ARG A C 1
ATOM 663 O O . ARG A 1 84 ? -3.229 4.602 -2.715 1.00 91.88 84 ARG A O 1
ATOM 670 N N . LEU A 1 85 ? -1.335 4.099 -3.821 1.00 91.50 85 LEU A N 1
ATOM 671 C CA . LEU A 1 85 ? -0.683 3.436 -2.695 1.00 91.50 85 LEU A CA 1
ATOM 672 C C . LEU A 1 85 ? -0.349 4.429 -1.574 1.00 91.50 85 LEU A C 1
ATOM 674 O O . LEU A 1 85 ? -0.709 4.195 -0.423 1.00 91.50 85 LEU A O 1
ATOM 678 N N . SER A 1 86 ? 0.295 5.544 -1.917 1.00 92.56 86 SER A N 1
ATOM 679 C CA . SER A 1 86 ? 0.712 6.574 -0.962 1.00 92.56 86 SER A CA 1
ATOM 680 C C . SER A 1 86 ? -0.474 7.265 -0.291 1.00 92.56 86 SER A C 1
ATOM 682 O O . SER A 1 86 ? -0.436 7.462 0.922 1.00 92.56 86 SER A O 1
ATOM 684 N N . GLU A 1 87 ? -1.544 7.571 -1.032 1.00 93.44 87 GLU A N 1
ATOM 685 C CA . GLU A 1 87 ? -2.785 8.083 -0.443 1.00 93.44 87 GLU A CA 1
ATOM 686 C C . GLU A 1 87 ? -3.370 7.087 0.555 1.00 93.44 87 GLU A C 1
ATOM 688 O O . GLU A 1 87 ? -3.562 7.428 1.720 1.00 93.44 87 GLU A O 1
ATOM 693 N N . SER A 1 88 ? -3.569 5.838 0.128 1.00 92.25 88 SER A N 1
ATOM 694 C CA . SER A 1 88 ? -4.208 4.819 0.967 1.00 92.25 88 SER A CA 1
ATOM 695 C C . SER A 1 88 ? -3.391 4.514 2.230 1.00 92.25 88 SER A C 1
ATOM 697 O O . SER A 1 88 ? -3.964 4.372 3.306 1.00 92.25 88 SER A O 1
ATOM 699 N N . MET A 1 89 ? -2.056 4.456 2.135 1.00 90.69 89 MET A N 1
ATOM 700 C CA . MET A 1 89 ? -1.178 4.239 3.294 1.00 90.69 89 MET A CA 1
ATOM 701 C C . MET A 1 89 ? -1.199 5.412 4.276 1.00 90.69 89 MET A C 1
ATOM 703 O O . MET A 1 89 ? -1.243 5.202 5.488 1.00 90.69 89 MET A O 1
ATOM 707 N N . VAL A 1 90 ? -1.157 6.653 3.777 1.00 93.06 90 VAL A N 1
ATOM 708 C CA . VAL A 1 90 ? -1.218 7.836 4.648 1.00 93.06 90 VAL A CA 1
ATOM 709 C C . VAL A 1 90 ? -2.570 7.905 5.353 1.00 93.06 90 VAL A C 1
ATOM 711 O O . VAL A 1 90 ? -2.619 8.194 6.549 1.00 93.06 90 VAL A O 1
ATOM 714 N N . ASP A 1 91 ? -3.649 7.593 4.645 1.00 92.44 91 ASP A N 1
ATOM 715 C CA . ASP A 1 91 ? -4.995 7.598 5.209 1.00 92.44 91 ASP A CA 1
ATOM 716 C C . ASP A 1 91 ? -5.139 6.511 6.279 1.00 92.44 91 ASP A C 1
ATOM 718 O O . ASP A 1 91 ? -5.605 6.780 7.386 1.00 92.44 91 ASP A O 1
ATOM 722 N N . GLU A 1 92 ? -4.646 5.303 6.012 1.00 91.69 92 GLU A N 1
ATOM 723 C CA . GLU A 1 92 ? -4.682 4.206 6.979 1.00 91.69 92 GLU A CA 1
ATOM 724 C C . GLU A 1 92 ? -3.919 4.518 8.277 1.00 91.69 92 GLU A C 1
ATOM 726 O O . GLU A 1 92 ? -4.416 4.239 9.372 1.00 91.69 92 GLU A O 1
ATOM 731 N N . ILE A 1 93 ? -2.724 5.109 8.176 1.00 89.62 93 ILE A N 1
ATOM 732 C CA . ILE A 1 93 ? -1.867 5.377 9.340 1.00 89.62 93 ILE A CA 1
ATOM 733 C C . ILE A 1 93 ? -2.361 6.593 10.128 1.00 89.62 93 ILE A C 1
ATOM 735 O O . ILE A 1 93 ? -2.387 6.569 11.361 1.00 89.62 93 ILE A O 1
ATOM 739 N N . PHE A 1 94 ? -2.724 7.674 9.436 1.00 90.50 94 PHE A N 1
ATOM 740 C CA . PHE A 1 94 ? -2.913 8.982 10.066 1.00 90.50 94 PHE A CA 1
ATOM 741 C C . PHE A 1 94 ? -4.373 9.422 10.169 1.00 90.50 94 PHE A C 1
ATOM 743 O O . PHE A 1 94 ? -4.650 10.414 10.845 1.00 90.50 94 PHE A O 1
ATOM 750 N N . GLN A 1 95 ? -5.308 8.717 9.530 1.00 84.25 95 GLN A N 1
ATOM 751 C CA . GLN A 1 95 ? -6.718 9.110 9.485 1.00 84.25 95 GLN A CA 1
ATOM 752 C C . GLN A 1 95 ? -7.631 8.253 10.384 1.00 84.25 95 GLN A C 1
ATOM 754 O O . GLN A 1 95 ? -8.855 8.357 10.290 1.00 84.25 95 GLN A O 1
ATOM 759 N N . LYS A 1 96 ? -7.073 7.462 11.322 1.00 62.62 96 LYS A N 1
ATOM 760 C CA . LYS A 1 96 ? -7.858 6.704 12.320 1.00 62.62 96 LYS A CA 1
ATOM 761 C C . LYS A 1 96 ? -8.649 7.643 13.252 1.00 62.62 96 LYS A C 1
ATOM 763 O O . LYS A 1 96 ? -8.114 8.187 14.215 1.00 62.62 96 LYS A O 1
ATOM 768 N N . GLY A 1 97 ? -9.938 7.815 12.933 1.00 54.19 97 GLY A N 1
ATOM 769 C CA . GLY A 1 97 ? -10.927 8.596 13.691 1.00 54.19 97 GLY A CA 1
ATOM 770 C C . GLY A 1 97 ? -12.263 8.887 12.977 1.00 54.19 97 GLY A C 1
ATOM 771 O O . GLY A 1 97 ? -12.992 9.766 13.425 1.00 54.19 97 GLY A O 1
ATOM 772 N N . ALA A 1 98 ? -12.594 8.204 11.873 1.00 43.41 98 ALA A N 1
ATOM 773 C CA . ALA A 1 98 ? -13.875 8.355 11.161 1.00 43.41 98 ALA A CA 1
ATOM 774 C C . ALA A 1 98 ? -14.697 7.049 11.099 1.00 43.41 98 ALA A C 1
ATOM 776 O O . ALA A 1 98 ? -15.434 6.827 10.138 1.00 43.41 98 ALA A O 1
ATOM 777 N N . ALA A 1 99 ? -14.564 6.198 12.118 1.00 36.78 99 ALA A N 1
ATOM 778 C CA . ALA A 1 99 ? -15.460 5.079 12.400 1.00 36.78 99 ALA A CA 1
ATOM 779 C C . ALA A 1 99 ? -15.704 5.010 13.910 1.00 36.78 99 ALA A C 1
ATOM 781 O O . ALA A 1 99 ? -14.703 5.134 14.654 1.00 36.78 99 ALA A O 1
#

Radius of gyration: 13.65 Å; chains: 1; bounding box: 33×35×28 Å